Protein AF-X1J9B5-F1 (afdb_monomer)

Mean predicted aligned error: 5.78 Å

Foldseek 3Di:
DDPVVVVVVVVVVVVVVVVCVVVVNDDDDDPPQWDQDPVRDIDGNPVPD

Radius of gyration: 16.94 Å; Cα contacts (8 Å, |Δi|>4): 22; chains: 1; bounding box: 36×20×43 Å

pLDDT: m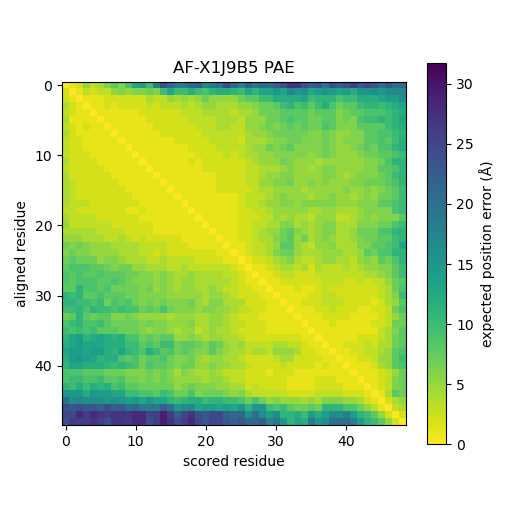ean 91.24, std 8.61, range [54.84, 97.81]

Solvent-accessible surface area (backbone atoms only — not comparable to full-atom values): 3189 Å² total; per-residue (Å²): 136,54,73,68,59,52,52,54,52,49,54,5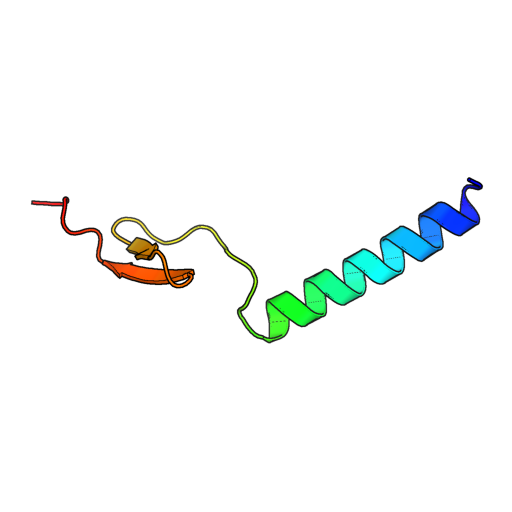1,52,54,52,52,52,52,54,36,47,77,71,66,70,54,88,70,91,66,63,91,63,47,41,72,43,97,89,66,48,84,40,75,47,82,86,78,121

Sequence (49 aa):
MSEAELHYLKARMWGGRLAKAKRGELKTQLPVGLLYGEDGGVILDQDRH

Nearest PDB structures (foldseek):
  7cyz-assembly2_B  TM=3.629E-01  e=6.270E+00  Homo sapiens
  7cyz-assembly1_A  TM=3.640E-01  e=8.361E+00  Homo sapiens

Secondary structure (DSSP, 8-state):
--HHHHHHHHHHHHHHHHHHHHTT-S--PPPTTEEE-TTS-EEE-TT--

Structure (mmCIF, N/CA/C/O backbone):
data_AF-X1J9B5-F1
#
_entry.id   AF-X1J9B5-F1
#
loop_
_atom_site.group_PDB
_atom_site.id
_atom_site.type_symbol
_atom_site.label_atom_id
_atom_site.label_alt_id
_atom_site.label_comp_id
_atom_site.label_asym_id
_atom_site.label_entity_id
_atom_site.label_seq_id
_atom_site.pdbx_PDB_ins_code
_atom_site.Cartn_x
_atom_site.Cartn_y
_atom_site.Cartn_z
_atom_site.occupancy
_atom_site.B_iso_or_equiv
_atom_site.auth_seq_id
_atom_site.auth_comp_id
_atom_site.auth_asym_id
_atom_site.auth_atom_id
_atom_site.pdbx_PDB_model_num
ATOM 1 N N . MET A 1 1 ? 14.018 13.365 -21.150 1.00 68.62 1 MET A N 1
ATOM 2 C CA . MET A 1 1 ? 13.869 11.927 -20.846 1.00 68.62 1 MET A CA 1
ATOM 3 C C . MET A 1 1 ? 13.272 11.235 -22.055 1.00 68.62 1 MET A C 1
ATOM 5 O O . MET A 1 1 ? 12.315 11.764 -22.612 1.00 68.62 1 MET A O 1
ATOM 9 N N . SER A 1 2 ? 13.845 10.108 -22.468 1.00 95.25 2 SER A N 1
ATOM 10 C CA . SER A 1 2 ? 13.365 9.280 -23.580 1.00 95.25 2 SER A CA 1
ATOM 11 C C . SER A 1 2 ? 12.261 8.308 -23.139 1.00 95.25 2 SER A C 1
ATOM 13 O O . SER A 1 2 ? 12.065 8.049 -21.949 1.00 95.25 2 SER A O 1
ATOM 15 N N . GLU A 1 3 ? 11.541 7.736 -24.103 1.00 96.38 3 GLU A N 1
ATOM 16 C CA . GLU A 1 3 ? 10.504 6.7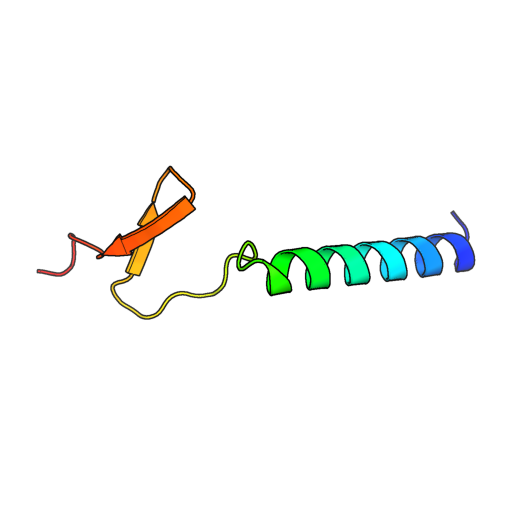31 -23.843 1.00 96.38 3 GLU A CA 1
ATOM 17 C C . GLU A 1 3 ? 11.067 5.467 -23.167 1.00 96.38 3 GLU A C 1
ATOM 19 O O . GLU A 1 3 ? 10.449 4.924 -22.249 1.00 96.38 3 GLU A O 1
ATOM 24 N N . ALA A 1 4 ? 12.278 5.048 -23.548 1.00 96.19 4 ALA 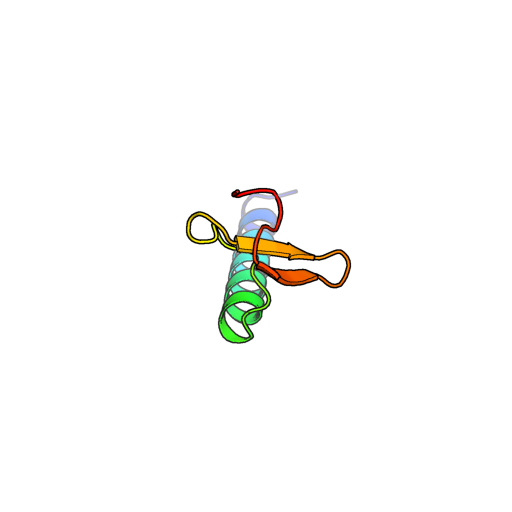A N 1
ATOM 25 C CA . ALA A 1 4 ? 12.966 3.903 -22.955 1.00 96.19 4 ALA A CA 1
ATOM 26 C C . ALA A 1 4 ? 13.342 4.146 -21.482 1.00 96.19 4 ALA A C 1
ATOM 28 O O . ALA A 1 4 ? 13.159 3.267 -20.636 1.00 96.19 4 ALA A O 1
ATOM 29 N N . GLU A 1 5 ? 13.807 5.354 -21.151 1.00 96.88 5 GLU A N 1
ATOM 30 C CA . GLU A 1 5 ? 14.095 5.744 -19.764 1.00 96.88 5 GLU A CA 1
ATOM 31 C C . GLU A 1 5 ? 12.822 5.718 -18.907 1.00 96.88 5 GLU A C 1
ATOM 33 O O . GLU A 1 5 ? 12.821 5.179 -17.795 1.00 96.88 5 GLU A O 1
ATOM 38 N N . LEU A 1 6 ? 11.708 6.232 -19.441 1.00 97.31 6 LEU A N 1
ATOM 39 C CA . LEU A 1 6 ? 10.419 6.217 -18.750 1.00 97.31 6 LEU A CA 1
ATOM 40 C C . LEU A 1 6 ? 9.891 4.789 -18.556 1.00 97.31 6 LEU A C 1
ATOM 42 O O . LEU A 1 6 ? 9.363 4.464 -17.488 1.00 97.31 6 LEU A O 1
ATOM 46 N N . HIS A 1 7 ? 10.028 3.935 -19.573 1.00 95.44 7 HIS A N 1
ATOM 47 C CA . HIS A 1 7 ? 9.645 2.528 -19.502 1.00 95.44 7 HIS A CA 1
ATOM 48 C C . HIS A 1 7 ? 10.384 1.813 -18.365 1.00 95.44 7 HIS A C 1
ATOM 50 O O . HIS A 1 7 ? 9.758 1.163 -17.522 1.00 95.44 7 HIS A O 1
ATOM 56 N N . TYR A 1 8 ? 11.703 2.000 -18.288 1.00 97.31 8 TYR A N 1
ATOM 57 C CA . TYR A 1 8 ? 12.530 1.391 -17.252 1.00 97.31 8 TYR A CA 1
ATOM 58 C C . TYR A 1 8 ? 12.164 1.882 -15.845 1.00 97.31 8 TYR A C 1
ATOM 60 O O . TYR A 1 8 ? 12.018 1.081 -14.914 1.00 97.31 8 TYR A O 1
ATOM 68 N N . LEU A 1 9 ? 11.950 3.193 -15.690 1.00 97.44 9 LEU A N 1
ATOM 69 C CA . LEU A 1 9 ? 11.537 3.775 -14.415 1.00 97.44 9 LEU A CA 1
ATOM 70 C C . LEU A 1 9 ? 10.187 3.210 -13.953 1.00 97.44 9 LEU A C 1
ATOM 72 O O . LEU A 1 9 ? 10.061 2.782 -12.802 1.00 97.44 9 LEU A O 1
ATOM 76 N N . LYS A 1 10 ? 9.196 3.137 -14.854 1.00 97.12 10 LYS A N 1
ATOM 77 C CA . LYS A 1 10 ? 7.886 2.537 -14.557 1.00 97.12 10 LYS A CA 1
ATOM 78 C C . LYS A 1 10 ? 8.044 1.089 -14.099 1.00 97.12 10 LYS A C 1
ATOM 80 O O . LYS A 1 10 ? 7.527 0.747 -13.037 1.00 97.12 10 LYS A O 1
ATOM 85 N N . ALA A 1 11 ? 8.786 0.260 -14.836 1.00 97.81 11 ALA A N 1
ATOM 86 C CA . ALA A 1 11 ? 8.996 -1.144 -14.478 1.00 97.81 11 ALA A CA 1
ATOM 87 C C . ALA A 1 11 ? 9.572 -1.302 -13.057 1.00 97.81 11 ALA A C 1
ATOM 89 O O . ALA A 1 11 ? 9.085 -2.120 -12.270 1.00 97.81 11 ALA A O 1
ATOM 90 N N . ARG A 1 12 ? 10.543 -0.458 -12.676 1.00 97.56 12 ARG A N 1
ATOM 91 C CA . ARG A 1 12 ? 11.095 -0.456 -11.312 1.00 97.56 12 ARG A CA 1
ATOM 92 C C . ARG A 1 12 ? 10.094 -0.016 -10.253 1.00 97.56 12 ARG A C 1
ATOM 94 O O . ARG A 1 12 ? 10.006 -0.662 -9.208 1.0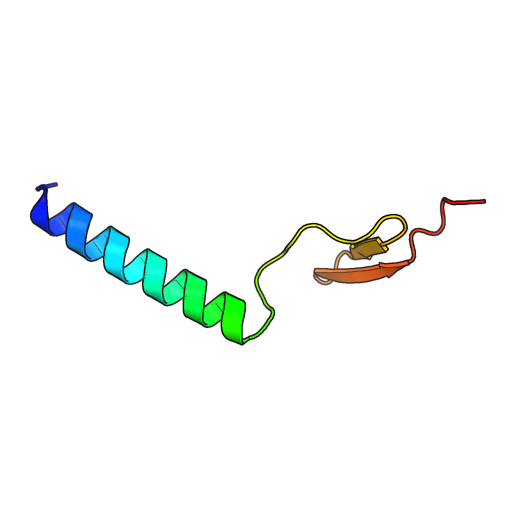0 97.56 12 ARG A O 1
ATOM 101 N N . MET A 1 13 ? 9.317 1.034 -10.513 1.00 97.69 13 MET A N 1
ATOM 102 C CA . MET A 1 13 ? 8.273 1.476 -9.582 1.00 97.69 13 MET A CA 1
ATOM 103 C C . MET A 1 13 ? 7.216 0.392 -9.354 1.00 97.69 13 MET A C 1
ATOM 105 O O . MET A 1 13 ? 6.804 0.158 -8.216 1.00 97.69 13 MET A O 1
ATOM 109 N N . TRP A 1 14 ? 6.827 -0.320 -10.413 1.00 97.25 14 TRP A N 1
ATOM 110 C CA . TRP A 1 14 ? 5.913 -1.456 -10.322 1.00 97.25 14 TRP A CA 1
ATOM 111 C C . TRP A 1 14 ? 6.472 -2.584 -9.450 1.00 97.25 14 TRP A C 1
ATOM 113 O O . TRP A 1 14 ? 5.777 -3.050 -8.544 1.00 97.25 14 TRP A O 1
ATOM 123 N N . GLY A 1 15 ? 7.736 -2.969 -9.651 1.00 97.31 15 GLY A N 1
ATOM 124 C CA . GLY A 1 15 ? 8.411 -3.953 -8.799 1.00 97.31 15 GLY A CA 1
ATOM 125 C C . GLY A 1 15 ? 8.456 -3.529 -7.326 1.00 97.31 15 GLY A C 1
ATOM 126 O O . GLY A 1 15 ? 8.131 -4.323 -6.441 1.00 97.31 15 GLY A O 1
ATOM 127 N N . GLY A 1 16 ? 8.765 -2.257 -7.057 1.00 96.25 16 GLY A N 1
ATOM 128 C CA . GLY A 1 16 ? 8.752 -1.694 -5.704 1.00 96.25 16 GLY A CA 1
ATOM 129 C C . GLY A 1 16 ? 7.368 -1.735 -5.047 1.00 96.25 16 GLY A C 1
ATOM 130 O O . GLY A 1 16 ? 7.250 -2.102 -3.876 1.00 96.25 16 GLY A O 1
ATOM 131 N N . ARG A 1 17 ? 6.305 -1.430 -5.804 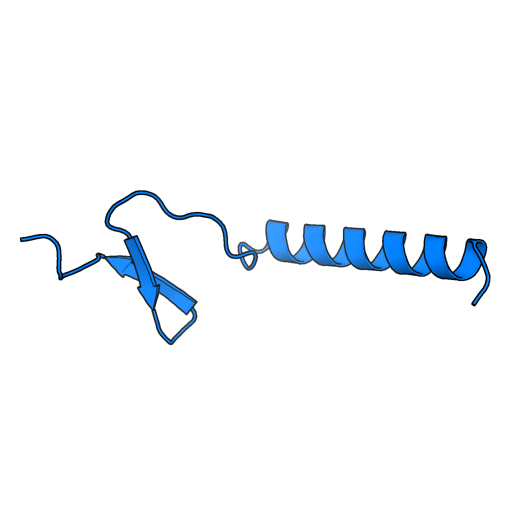1.00 95.50 17 ARG A N 1
ATOM 132 C CA . ARG A 1 17 ? 4.920 -1.509 -5.316 1.00 95.50 17 ARG A CA 1
ATOM 133 C C . ARG A 1 17 ? 4.530 -2.938 -4.938 1.00 95.50 17 ARG A C 1
ATOM 135 O O . ARG A 1 17 ? 3.952 -3.144 -3.874 1.00 95.50 17 ARG A O 1
ATOM 142 N N . LEU A 1 18 ? 4.891 -3.920 -5.767 1.00 96.00 18 LEU A N 1
ATOM 143 C CA . LEU A 1 18 ? 4.650 -5.336 -5.474 1.00 96.00 18 LEU A CA 1
ATOM 144 C C . LEU A 1 18 ? 5.427 -5.809 -4.241 1.00 96.00 18 LEU A C 1
ATOM 146 O O . LEU A 1 18 ? 4.883 -6.550 -3.426 1.00 96.00 18 LEU A O 1
ATOM 150 N N . ALA A 1 19 ? 6.675 -5.365 -4.071 1.00 96.06 19 ALA A N 1
ATOM 151 C CA . ALA A 1 19 ? 7.474 -5.706 -2.896 1.00 96.06 19 ALA A CA 1
ATOM 152 C C . ALA A 1 19 ? 6.847 -5.179 -1.593 1.00 96.06 19 ALA A C 1
ATOM 154 O O . ALA A 1 19 ? 6.778 -5.921 -0.616 1.00 96.06 19 ALA A O 1
ATOM 155 N N . LYS A 1 20 ? 6.337 -3.937 -1.588 1.00 93.62 20 LYS A N 1
ATOM 156 C CA . LYS A 1 20 ? 5.605 -3.369 -0.439 1.00 93.62 20 LYS A CA 1
ATOM 157 C C . LYS A 1 20 ? 4.304 -4.119 -0.154 1.00 93.62 20 LYS A C 1
ATOM 159 O O . LYS A 1 20 ? 4.026 -4.442 0.995 1.00 93.62 20 LYS A O 1
ATOM 164 N N . ALA A 1 21 ? 3.539 -4.447 -1.198 1.00 92.31 21 ALA A N 1
ATOM 165 C CA . ALA A 1 21 ? 2.300 -5.210 -1.058 1.00 92.31 21 ALA A CA 1
ATOM 166 C C . ALA A 1 21 ? 2.543 -6.592 -0.428 1.00 92.31 21 ALA A C 1
ATOM 168 O O . ALA A 1 21 ? 1.833 -6.973 0.496 1.00 92.31 21 ALA A O 1
ATOM 169 N N . LYS A 1 22 ? 3.594 -7.307 -0.856 1.00 92.69 22 LYS A N 1
ATOM 170 C CA . LYS A 1 22 ? 3.981 -8.608 -0.280 1.00 92.69 22 LYS A CA 1
ATOM 171 C C . LYS A 1 22 ? 4.324 -8.544 1.212 1.00 92.69 22 LYS A C 1
ATOM 173 O O . LYS A 1 22 ? 4.146 -9.541 1.898 1.00 92.69 22 LYS A O 1
ATOM 178 N N . ARG A 1 23 ? 4.812 -7.401 1.707 1.00 91.75 23 ARG A N 1
ATOM 179 C CA . ARG A 1 23 ? 5.096 -7.178 3.135 1.00 91.75 23 ARG A CA 1
ATOM 180 C C . ARG A 1 23 ? 3.897 -6.644 3.928 1.00 91.75 23 ARG A C 1
ATOM 182 O O . ARG A 1 23 ? 4.026 -6.431 5.123 1.00 91.75 23 ARG A O 1
ATOM 189 N N . GLY A 1 24 ? 2.750 -6.407 3.284 1.00 86.94 24 GLY A N 1
ATOM 190 C CA . GLY A 1 24 ? 1.579 -5.808 3.934 1.00 86.94 24 GLY A CA 1
ATOM 191 C C . GLY A 1 24 ? 1.714 -4.306 4.214 1.00 86.94 24 GLY A C 1
ATOM 192 O O . GLY A 1 24 ? 0.893 -3.738 4.918 1.00 86.94 24 GLY A O 1
ATOM 193 N N . GLU A 1 25 ? 2.719 -3.638 3.645 1.00 89.56 25 GLU A N 1
ATOM 194 C CA . GLU A 1 25 ? 2.991 -2.209 3.879 1.00 89.56 25 GLU A CA 1
ATOM 195 C C . GLU A 1 25 ? 2.142 -1.282 2.997 1.00 89.56 25 GLU A C 1
ATOM 197 O O . GLU A 1 25 ? 2.200 -0.056 3.118 1.00 89.56 25 GLU A O 1
ATOM 202 N N . LEU A 1 26 ? 1.399 -1.842 2.039 1.00 89.12 26 LEU A N 1
ATOM 203 C CA . LEU A 1 26 ? 0.534 -1.050 1.178 1.00 89.12 26 LEU A CA 1
ATOM 204 C C . LEU A 1 26 ? -0.759 -0.733 1.931 1.00 89.12 26 LEU A C 1
ATOM 206 O O . LEU A 1 26 ? -1.559 -1.632 2.182 1.00 89.12 26 LEU A O 1
ATOM 210 N N . LYS A 1 27 ? -0.984 0.548 2.242 1.00 89.44 27 LYS A N 1
ATOM 211 C CA . LYS A 1 27 ? -2.281 0.997 2.758 1.00 89.44 27 LYS A CA 1
ATOM 212 C C . LYS A 1 27 ? -3.366 0.692 1.725 1.00 89.44 27 LYS A C 1
ATOM 214 O O . LYS A 1 27 ? -3.248 1.067 0.557 1.00 89.44 27 LYS A O 1
ATOM 219 N N . THR A 1 28 ? -4.399 -0.012 2.162 1.00 89.88 28 THR A N 1
ATOM 220 C CA . THR A 1 28 ? -5.571 -0.375 1.363 1.00 89.88 28 THR A CA 1
ATOM 221 C C . THR A 1 28 ? -6.809 0.251 1.988 1.00 89.88 28 THR A C 1
ATOM 223 O O . THR A 1 28 ? -6.741 0.848 3.060 1.00 89.88 28 THR A O 1
ATOM 226 N N . GLN A 1 29 ? -7.943 0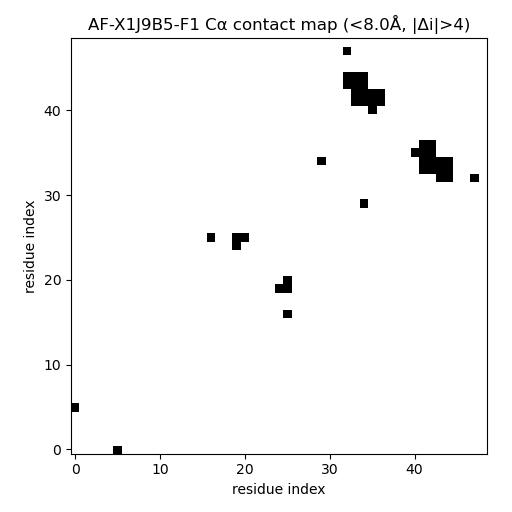.172 1.296 1.00 91.94 29 GLN A N 1
ATOM 227 C CA . GLN A 1 29 ? -9.205 0.562 1.911 1.00 91.94 29 GLN A CA 1
ATOM 228 C C . GLN A 1 29 ? -9.528 -0.422 3.034 1.00 91.94 29 GLN A C 1
ATOM 230 O O . GLN A 1 29 ? -9.506 -1.636 2.820 1.00 91.94 29 GLN A O 1
ATOM 235 N N . LEU A 1 30 ? -9.806 0.110 4.221 1.00 91.31 30 LEU A N 1
ATOM 236 C CA . LEU A 1 30 ? -10.193 -0.692 5.371 1.00 91.31 30 LEU A CA 1
ATOM 237 C C . LEU A 1 30 ? -11.710 -0.940 5.358 1.00 91.31 30 LEU A C 1
ATOM 239 O O . LEU A 1 30 ? -12.469 -0.102 4.862 1.00 91.31 30 LEU A O 1
ATOM 243 N N . PRO A 1 31 ? -12.175 -2.079 5.900 1.00 93.31 31 PRO A N 1
ATOM 244 C CA . PRO A 1 31 ? -13.583 -2.275 6.218 1.00 93.31 31 PRO A CA 1
ATOM 245 C C . PRO A 1 31 ? -14.147 -1.148 7.091 1.00 93.31 31 PRO A C 1
ATOM 247 O O . PRO A 1 31 ? -13.426 -0.500 7.847 1.00 93.31 31 PRO A O 1
ATOM 250 N N . VAL A 1 32 ? -15.463 -0.950 7.021 1.00 93.06 32 VAL A N 1
ATOM 251 C CA . VAL A 1 32 ? -16.155 0.042 7.851 1.00 93.06 32 VAL A CA 1
ATOM 252 C C . VAL A 1 32 ? -15.913 -0.214 9.346 1.00 93.06 32 VAL A C 1
ATOM 254 O O . VAL A 1 32 ? -15.993 -1.353 9.802 1.00 93.06 32 VAL A O 1
ATOM 257 N N . GLY A 1 33 ? -15.649 0.851 10.108 1.00 93.38 33 GLY A N 1
ATOM 258 C CA . GLY A 1 33 ? -15.328 0.774 11.537 1.00 93.38 33 GLY A CA 1
ATOM 259 C C . GLY A 1 33 ? -13.846 0.545 11.849 1.00 93.38 33 GLY A C 1
ATOM 260 O O . GLY A 1 33 ? -13.511 0.326 13.008 1.00 93.38 33 GLY A O 1
ATOM 261 N N . LEU A 1 34 ? -12.958 0.583 10.850 1.00 93.94 34 LEU A N 1
ATOM 262 C CA . LEU A 1 34 ? -11.509 0.511 11.036 1.00 93.94 34 LEU A CA 1
ATOM 263 C C . LEU A 1 34 ? -10.824 1.767 10.485 1.00 93.94 34 LEU A C 1
ATOM 265 O O . LEU A 1 34 ? -11.181 2.262 9.415 1.00 93.94 34 LEU A O 1
ATOM 269 N N . LEU A 1 35 ? -9.802 2.241 11.196 1.00 93.62 35 LEU A N 1
ATOM 270 C CA . LEU A 1 35 ? -8.996 3.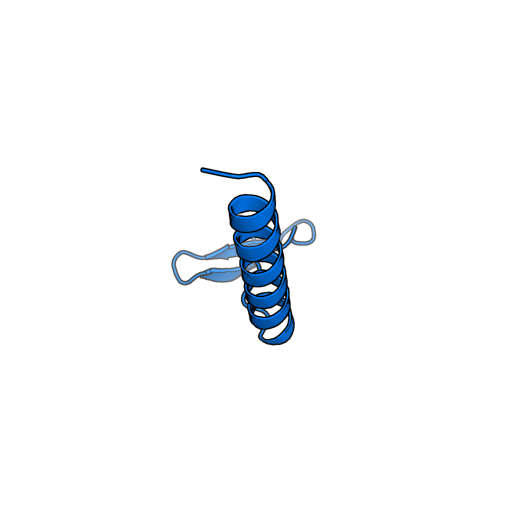410 10.844 1.00 93.62 35 LEU A CA 1
ATOM 271 C C . LEU A 1 35 ? -7.508 3.060 10.869 1.00 93.62 35 LEU A C 1
ATOM 273 O O . LEU A 1 35 ? -7.085 2.111 11.527 1.00 93.62 35 LEU A O 1
ATOM 277 N N . TYR A 1 36 ? -6.698 3.844 10.160 1.00 93.06 36 TYR A N 1
ATOM 278 C CA . TYR A 1 36 ? -5.251 3.812 10.353 1.00 93.06 36 TYR A CA 1
ATOM 279 C C . TYR A 1 36 ? -4.875 4.732 11.516 1.00 93.06 36 TYR A C 1
ATOM 281 O O . TYR A 1 36 ? -5.184 5.921 11.465 1.00 93.06 36 TYR A O 1
ATOM 289 N N . GLY A 1 37 ? -4.192 4.192 12.524 1.00 92.00 37 GLY A N 1
ATOM 290 C CA . GLY A 1 37 ? -3.615 4.957 13.626 1.00 92.00 37 GLY A CA 1
ATOM 291 C C . GLY A 1 37 ? -2.421 5.811 13.191 1.00 92.00 37 GLY A C 1
ATOM 292 O O . GLY A 1 37 ? -1.935 5.719 12.057 1.00 92.00 37 GLY A O 1
ATOM 293 N N . GLU A 1 38 ? -1.928 6.641 14.108 1.00 91.38 38 GLU A N 1
ATOM 294 C CA . GLU A 1 38 ? -0.770 7.520 13.876 1.00 91.38 38 GLU A CA 1
ATOM 295 C C . GLU A 1 38 ? 0.514 6.736 13.564 1.00 91.38 38 GLU A C 1
ATOM 297 O O . GLU A 1 38 ? 1.333 7.168 12.753 1.00 91.38 38 GLU A O 1
ATOM 302 N N . ASP A 1 39 ? 0.652 5.544 14.144 1.00 90.94 39 ASP A N 1
ATOM 303 C CA . ASP A 1 39 ? 1.735 4.593 13.879 1.00 90.94 39 ASP A CA 1
ATOM 304 C C . ASP A 1 39 ? 1.566 3.830 12.548 1.00 90.94 39 ASP A C 1
ATOM 306 O O . ASP A 1 39 ? 2.439 3.065 12.137 1.00 90.94 39 ASP A O 1
ATOM 310 N N . GLY A 1 40 ? 0.449 4.048 11.846 1.00 88.38 40 GLY A N 1
ATOM 311 C CA . GLY A 1 40 ? 0.094 3.366 10.607 1.00 88.38 40 GLY A CA 1
ATOM 312 C C . GLY A 1 40 ? -0.523 1.978 10.796 1.00 88.38 40 GLY A C 1
ATOM 313 O O . GLY A 1 40 ? -0.841 1.344 9.785 1.00 88.38 40 GLY A O 1
ATOM 314 N N . GLY A 1 41 ? -0.721 1.525 12.038 1.00 90.25 41 GLY A N 1
ATOM 315 C CA . GLY A 1 41 ? -1.451 0.304 12.370 1.00 90.25 41 GLY A CA 1
ATOM 316 C C . GLY A 1 41 ? -2.954 0.437 12.116 1.00 90.25 41 GLY A C 1
ATOM 317 O O . GLY A 1 41 ? -3.474 1.536 11.942 1.00 90.25 41 GLY A O 1
ATOM 318 N N . VAL A 1 42 ? -3.666 -0.689 12.063 1.00 91.69 42 VAL A N 1
ATOM 319 C CA . VAL A 1 42 ? -5.132 -0.703 11.931 1.00 91.69 42 VAL A CA 1
ATOM 320 C C . VAL A 1 42 ? -5.757 -0.721 13.325 1.00 91.69 42 VAL A C 1
ATOM 322 O O . VAL A 1 42 ? -5.467 -1.623 14.109 1.00 91.69 42 VAL A O 1
ATOM 325 N N . ILE A 1 43 ? -6.620 0.252 13.615 1.00 93.44 43 ILE A N 1
ATOM 326 C CA . ILE A 1 43 ? -7.335 0.409 14.890 1.00 93.44 43 ILE A CA 1
ATOM 327 C C . ILE A 1 43 ? -8.854 0.417 14.673 1.00 93.44 43 ILE A C 1
ATOM 329 O O . ILE A 1 43 ? -9.328 0.677 13.567 1.00 93.44 43 ILE A O 1
ATOM 333 N N . LEU A 1 44 ? -9.617 0.134 15.732 1.00 94.69 44 LEU A N 1
ATOM 334 C CA . LEU A 1 44 ? -11.075 0.275 15.730 1.00 94.69 44 LEU A CA 1
ATOM 335 C C . LEU A 1 44 ? -11.462 1.758 15.788 1.00 94.69 44 LEU A C 1
ATOM 337 O O . LEU A 1 44 ? -10.897 2.513 16.579 1.00 94.69 44 LEU A O 1
ATOM 341 N N . ASP A 1 45 ? -12.440 2.147 14.977 1.00 92.94 45 ASP A N 1
ATOM 342 C CA . ASP A 1 45 ? -13.077 3.460 15.041 1.00 92.94 45 ASP A CA 1
ATOM 343 C C . ASP A 1 45 ? -13.951 3.564 16.304 1.00 92.94 45 ASP A C 1
ATOM 345 O O . ASP A 1 45 ? -14.967 2.873 16.419 1.00 92.94 45 ASP A O 1
ATOM 349 N N . GLN A 1 46 ? -13.530 4.386 17.270 1.00 82.62 46 GLN A N 1
ATOM 350 C CA . GLN A 1 46 ? -14.217 4.542 18.560 1.00 82.62 46 GLN A CA 1
ATOM 351 C C . GLN A 1 46 ? -15.397 5.523 18.509 1.00 82.62 46 GLN A C 1
ATOM 353 O O . GLN A 1 46 ? -16.194 5.548 19.444 1.00 82.62 46 GLN A O 1
ATOM 358 N N . ASP A 1 47 ? -15.564 6.272 17.416 1.00 78.38 47 ASP A N 1
ATOM 359 C CA . ASP A 1 47 ? -16.654 7.248 17.274 1.00 78.38 47 ASP A CA 1
ATOM 360 C C . ASP A 1 47 ? -17.975 6.600 16.815 1.00 78.38 47 ASP A C 1
ATOM 362 O O . ASP A 1 47 ? -18.985 7.278 16.613 1.00 78.38 47 ASP A O 1
ATOM 366 N N . ARG A 1 48 ? 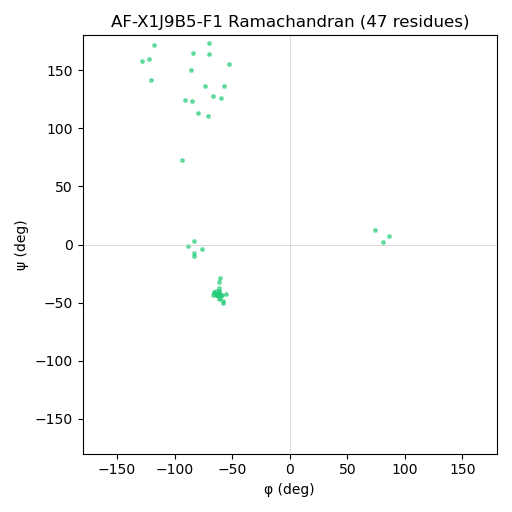-18.002 5.268 16.671 1.00 61.09 48 ARG A N 1
ATOM 367 C CA . ARG A 1 48 ? -19.189 4.502 16.277 1.00 61.09 48 ARG A CA 1
ATOM 368 C C . ARG A 1 48 ? -19.959 3.995 17.505 1.00 61.09 48 ARG A C 1
ATOM 370 O O . ARG A 1 48 ? -19.950 2.799 17.797 1.00 61.09 48 ARG A O 1
ATOM 377 N N . HIS A 1 49 ? -20.628 4.915 18.197 1.00 54.84 49 HIS A N 1
ATOM 378 C CA . HIS A 1 49 ? -21.631 4.630 19.232 1.00 54.84 49 HIS A CA 1
ATOM 379 C C . HIS A 1 49 ? -23.039 5.015 18.775 1.00 54.84 49 HIS A C 1
ATOM 381 O O . HIS A 1 49 ? -23.193 6.090 18.155 1.00 54.84 49 HIS A O 1
#

Organism: NCBI:txid412755